Protein AF-A0A1F9FXD1-F1 (afdb_monomer_lite)

Structure (mmCIF, N/CA/C/O backbone):
data_AF-A0A1F9FXD1-F1
#
_entry.id   AF-A0A1F9FXD1-F1
#
loop_
_atom_site.group_PDB
_atom_site.id
_atom_site.type_symbol
_atom_site.label_atom_id
_atom_site.label_alt_id
_atom_site.label_comp_id
_atom_site.label_asym_id
_atom_site.label_entity_id
_atom_site.label_seq_id
_atom_site.pdbx_PDB_ins_code
_atom_site.Cartn_x
_atom_site.Cartn_y
_atom_site.Cartn_z
_atom_site.occupancy
_atom_site.B_iso_or_equiv
_atom_site.auth_seq_id
_atom_site.auth_comp_id
_atom_site.auth_asym_id
_atom_site.auth_atom_id
_atom_site.pdbx_PDB_model_num
ATOM 1 N N . MET A 1 1 ? 12.705 -9.713 20.886 1.00 43.03 1 MET A N 1
ATOM 2 C CA . MET A 1 1 ? 11.268 -9.385 20.950 1.00 43.03 1 MET A CA 1
ATOM 3 C C . MET A 1 1 ? 10.901 -8.892 19.561 1.00 43.03 1 MET A C 1
ATOM 5 O O . MET A 1 1 ? 11.159 -7.738 19.259 1.00 43.03 1 MET A O 1
ATOM 9 N N . GLU A 1 2 ? 10.482 -9.794 18.669 1.00 47.91 2 GLU A N 1
ATOM 10 C CA . GLU A 1 2 ? 10.056 -9.406 17.318 1.00 47.91 2 GLU A CA 1
ATOM 11 C C . GLU A 1 2 ? 8.769 -8.592 17.453 1.00 47.91 2 GLU A C 1
ATOM 13 O O . GLU A 1 2 ? 7.762 -9.088 17.966 1.00 47.91 2 GLU A O 1
ATOM 18 N N . ALA A 1 3 ? 8.822 -7.314 17.080 1.00 55.19 3 ALA A N 1
ATOM 19 C CA . ALA A 1 3 ? 7.629 -6.492 16.986 1.00 55.19 3 ALA A CA 1
ATOM 20 C C . ALA A 1 3 ? 6.741 -7.122 15.910 1.00 55.19 3 ALA A C 1
ATOM 22 O O . ALA A 1 3 ? 7.115 -7.152 14.740 1.00 55.19 3 ALA A O 1
ATOM 23 N N . ARG A 1 4 ? 5.593 -7.684 16.305 1.00 62.34 4 ARG A N 1
ATOM 24 C CA . ARG A 1 4 ? 4.589 -8.131 15.337 1.00 62.34 4 ARG A CA 1
ATOM 25 C C . ARG A 1 4 ? 4.193 -6.916 14.508 1.00 62.34 4 ARG A C 1
ATOM 27 O O . ARG A 1 4 ? 3.606 -5.981 15.049 1.00 62.34 4 ARG A O 1
ATOM 34 N N . MET A 1 5 ? 4.554 -6.932 13.231 1.00 68.00 5 MET A N 1
ATOM 35 C CA . MET A 1 5 ? 4.120 -5.916 12.283 1.00 68.00 5 MET A CA 1
ATOM 36 C C . MET A 1 5 ? 2.596 -5.978 12.185 1.00 68.00 5 MET A C 1
ATOM 38 O O . MET A 1 5 ? 2.008 -7.061 12.154 1.00 68.00 5 MET A O 1
ATOM 42 N N . THR A 1 6 ? 1.948 -4.818 12.241 1.00 85.56 6 THR A N 1
ATOM 43 C CA . THR A 1 6 ? 0.498 -4.708 12.069 1.00 85.56 6 THR A CA 1
ATOM 44 C C . THR A 1 6 ? 0.175 -4.574 10.584 1.00 85.56 6 THR A C 1
ATOM 46 O O . THR A 1 6 ? 0.999 -4.084 9.810 1.00 85.56 6 THR A O 1
ATOM 49 N N . THR A 1 7 ? -1.047 -4.937 10.182 1.00 88.56 7 THR A N 1
ATOM 50 C CA . THR A 1 7 ? -1.542 -4.717 8.811 1.00 88.56 7 THR A CA 1
ATOM 51 C C . THR A 1 7 ? -1.359 -3.260 8.369 1.00 88.56 7 THR A C 1
ATOM 53 O O . THR A 1 7 ? -1.027 -3.000 7.216 1.00 88.56 7 THR A O 1
ATOM 56 N N . PHE A 1 8 ? -1.537 -2.307 9.291 1.00 85.88 8 PHE A N 1
ATOM 57 C CA . PHE A 1 8 ? -1.298 -0.886 9.051 1.00 85.88 8 PHE A CA 1
ATOM 58 C C . PHE A 1 8 ? 0.159 -0.586 8.673 1.00 85.88 8 PHE A C 1
ATOM 60 O O . PHE A 1 8 ? 0.400 0.050 7.648 1.00 85.88 8 PHE A O 1
ATOM 67 N N . SER A 1 9 ? 1.135 -1.078 9.444 1.00 90.00 9 SER A N 1
ATOM 68 C CA . SER A 1 9 ? 2.557 -0.902 9.120 1.00 90.00 9 SER A CA 1
ATOM 69 C C . SER A 1 9 ? 2.925 -1.563 7.790 1.00 90.00 9 SER A C 1
ATOM 71 O O . SER A 1 9 ? 3.593 -0.940 6.970 1.00 90.00 9 SER A O 1
ATOM 73 N N . GLU A 1 10 ? 2.423 -2.773 7.529 1.00 91.50 10 GLU A N 1
ATOM 74 C CA . GLU A 1 10 ? 2.648 -3.470 6.256 1.00 91.50 10 GLU A CA 1
ATOM 75 C C . GLU A 1 10 ? 2.082 -2.699 5.053 1.00 91.50 10 GLU A C 1
ATOM 77 O O . GLU A 1 10 ? 2.695 -2.682 3.983 1.00 91.50 10 GLU A O 1
ATOM 82 N N . TYR A 1 11 ? 0.919 -2.056 5.214 1.00 91.94 11 TYR A N 1
ATOM 83 C CA . TYR A 1 11 ? 0.314 -1.221 4.176 1.00 91.94 11 TYR A CA 1
ATOM 84 C C . TYR A 1 11 ? 1.169 0.016 3.882 1.00 91.94 11 TYR A C 1
ATOM 86 O O . TYR A 1 11 ? 1.457 0.301 2.718 1.00 91.94 11 TYR A O 1
ATOM 94 N N . LEU A 1 12 ? 1.606 0.731 4.925 1.00 89.81 12 LEU A N 1
ATOM 95 C CA . LEU A 1 12 ? 2.438 1.926 4.766 1.00 89.81 12 LEU A CA 1
ATOM 96 C C . LEU A 1 12 ? 3.797 1.603 4.140 1.00 89.81 12 LEU A C 1
ATOM 98 O O . LEU A 1 12 ? 4.268 2.346 3.281 1.00 89.81 12 LEU A O 1
ATOM 102 N N . GLU A 1 13 ? 4.410 0.483 4.515 1.00 91.69 13 GLU A N 1
ATOM 103 C CA . GLU A 1 13 ? 5.666 0.040 3.912 1.00 91.69 13 GLU A CA 1
ATOM 104 C C . GLU A 1 13 ? 5.503 -0.317 2.435 1.00 91.69 13 GLU A C 1
ATOM 106 O O . GLU A 1 13 ? 6.313 0.121 1.619 1.00 91.69 13 GLU A O 1
ATOM 111 N N . ALA A 1 14 ? 4.440 -1.045 2.074 1.00 92.00 14 ALA A N 1
ATOM 112 C CA . ALA A 1 14 ? 4.156 -1.372 0.680 1.00 92.00 14 ALA A CA 1
ATOM 113 C C . ALA A 1 14 ? 3.914 -0.109 -0.169 1.00 92.00 14 ALA A C 1
ATOM 115 O O . ALA A 1 14 ? 4.390 -0.044 -1.302 1.00 92.00 14 ALA A O 1
ATOM 116 N N . GLN A 1 15 ? 3.234 0.907 0.380 1.00 91.00 15 GLN A N 1
ATOM 117 C CA . GLN A 1 15 ? 3.071 2.207 -0.282 1.00 91.00 15 GLN A CA 1
ATOM 118 C C . GLN A 1 15 ? 4.408 2.943 -0.443 1.00 91.00 15 GLN A C 1
ATOM 120 O O . GLN A 1 15 ? 4.742 3.408 -1.533 1.00 91.00 15 GLN A O 1
ATOM 125 N N . ALA A 1 16 ? 5.209 3.025 0.622 1.00 90.25 16 ALA A N 1
ATOM 126 C CA . ALA A 1 16 ? 6.502 3.703 0.582 1.00 90.25 16 ALA A CA 1
ATOM 127 C C . ALA A 1 16 ? 7.476 3.033 -0.404 1.00 90.25 16 ALA A C 1
ATOM 129 O O . ALA A 1 16 ? 8.250 3.712 -1.082 1.00 90.25 16 ALA A O 1
ATOM 130 N N . GLU A 1 17 ? 7.431 1.704 -0.499 1.00 93.44 17 GLU A N 1
ATOM 131 C CA . GLU A 1 17 ? 8.237 0.916 -1.426 1.00 93.44 17 GLU A CA 1
ATOM 132 C C . GLU A 1 17 ? 7.903 1.246 -2.887 1.00 93.44 17 GLU A C 1
ATOM 134 O O . GLU A 1 17 ? 8.808 1.605 -3.645 1.00 93.44 17 GLU A O 1
ATOM 139 N N . ILE A 1 18 ? 6.621 1.229 -3.275 1.00 90.56 18 ILE A N 1
ATOM 140 C CA . ILE A 1 18 ? 6.232 1.540 -4.659 1.00 90.56 18 ILE A CA 1
ATOM 141 C C . ILE A 1 18 ? 6.438 3.017 -5.011 1.00 90.56 18 ILE A C 1
ATOM 143 O O . ILE A 1 18 ? 6.904 3.323 -6.109 1.00 90.56 18 ILE A O 1
ATOM 147 N N . MET A 1 19 ? 6.188 3.946 -4.080 1.00 89.38 19 MET A N 1
ATOM 148 C CA . MET A 1 19 ? 6.500 5.367 -4.286 1.00 89.38 19 MET A CA 1
ATOM 149 C C . MET A 1 19 ? 7.998 5.583 -4.529 1.00 89.38 19 MET A C 1
ATOM 151 O O . MET A 1 19 ? 8.373 6.345 -5.421 1.00 89.38 19 MET A O 1
ATOM 155 N N . ARG A 1 20 ? 8.861 4.874 -3.788 1.00 87.62 20 ARG A N 1
ATOM 156 C CA . ARG A 1 20 ? 10.314 4.917 -3.987 1.00 87.62 20 ARG A CA 1
ATOM 157 C C . ARG A 1 20 ? 10.707 4.380 -5.364 1.00 87.62 20 ARG A C 1
ATOM 159 O O . ARG A 1 20 ? 11.473 5.039 -6.062 1.00 87.62 20 ARG A O 1
ATOM 166 N N . LEU A 1 21 ? 10.194 3.215 -5.765 1.00 87.69 21 LEU A N 1
ATOM 167 C CA . LEU A 1 21 ? 10.498 2.626 -7.077 1.00 87.69 21 LEU A CA 1
ATOM 168 C C . LEU A 1 21 ? 10.078 3.553 -8.223 1.00 87.69 21 LEU A C 1
ATOM 170 O O . LEU A 1 21 ? 10.851 3.755 -9.160 1.00 87.69 21 LEU A O 1
ATOM 174 N N . ARG A 1 22 ? 8.898 4.175 -8.114 1.00 87.31 22 ARG A N 1
ATOM 175 C CA . ARG A 1 22 ? 8.407 5.168 -9.078 1.00 87.31 22 ARG A CA 1
ATOM 176 C C . ARG A 1 22 ? 9.295 6.406 -9.141 1.00 87.31 22 ARG A C 1
ATOM 178 O O . ARG A 1 22 ? 9.660 6.825 -10.234 1.00 87.31 22 ARG A O 1
ATOM 185 N N . ALA A 1 23 ? 9.700 6.951 -7.992 1.00 85.75 23 ALA A N 1
ATOM 186 C CA . ALA A 1 23 ? 10.566 8.130 -7.929 1.00 85.75 23 ALA A CA 1
ATOM 187 C C . ALA A 1 23 ? 11.929 7.916 -8.612 1.00 85.75 23 ALA A C 1
ATOM 189 O O . ALA A 1 23 ? 12.487 8.853 -9.179 1.00 85.75 23 ALA A O 1
ATOM 190 N N . PHE A 1 24 ? 12.452 6.687 -8.592 1.00 89.19 24 PHE A N 1
ATOM 191 C CA . PHE A 1 24 ? 13.706 6.333 -9.262 1.00 89.19 24 PHE A CA 1
ATOM 192 C C . PHE A 1 24 ? 13.527 5.784 -10.687 1.00 89.19 24 PHE A C 1
ATOM 194 O O . PHE A 1 24 ? 14.520 5.423 -11.316 1.00 89.19 24 PHE A O 1
ATOM 201 N N . GLY A 1 25 ? 12.295 5.699 -11.207 1.00 89.44 25 GLY A N 1
ATOM 202 C CA . GLY A 1 25 ? 12.023 5.108 -12.523 1.00 89.44 25 GLY A CA 1
ATOM 203 C C . GLY A 1 25 ? 12.369 3.616 -12.609 1.00 89.44 25 GLY A C 1
ATOM 204 O O . GLY A 1 25 ? 12.699 3.121 -13.682 1.00 89.44 25 GLY A O 1
ATOM 205 N N . LEU A 1 26 ? 12.342 2.914 -11.472 1.00 90.50 26 LEU A N 1
ATOM 206 C CA . LEU A 1 26 ? 12.681 1.492 -11.354 1.00 90.50 26 LEU A CA 1
ATOM 207 C C . LEU A 1 26 ? 11.447 0.585 -11.340 1.00 90.50 26 LEU A C 1
ATOM 209 O 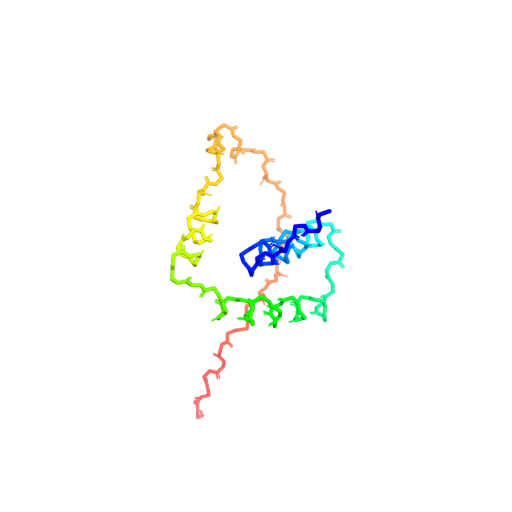O . LEU A 1 26 ? 11.599 -0.626 -11.435 1.00 90.50 26 LEU A O 1
ATOM 213 N N . ALA A 1 27 ? 10.248 1.154 -11.201 1.00 90.81 27 ALA A N 1
ATOM 214 C CA . ALA A 1 27 ? 9.009 0.391 -11.204 1.00 90.81 27 ALA A CA 1
ATOM 215 C C . ALA A 1 27 ? 8.675 -0.092 -12.623 1.00 90.81 27 ALA A C 1
ATOM 217 O O . ALA A 1 27 ? 8.382 0.706 -13.514 1.00 90.81 27 ALA A O 1
ATOM 218 N N . THR A 1 28 ? 8.702 -1.407 -12.832 1.00 94.50 28 THR A N 1
ATOM 219 C CA . THR A 1 28 ? 8.123 -2.031 -14.030 1.00 94.50 28 THR A CA 1
ATOM 220 C C . THR A 1 28 ? 6.604 -2.160 -13.895 1.00 94.50 28 THR A C 1
ATOM 222 O O . THR A 1 28 ? 6.092 -2.267 -12.784 1.00 94.50 28 THR A O 1
ATOM 225 N N . GLU A 1 29 ? 5.867 -2.238 -15.008 1.00 93.31 29 GLU A N 1
ATOM 226 C CA . GLU A 1 29 ? 4.403 -2.447 -14.983 1.00 93.31 29 GLU A CA 1
ATOM 227 C C . GLU A 1 29 ? 4.011 -3.692 -14.165 1.00 93.31 29 GLU A C 1
ATOM 229 O O . GLU A 1 29 ? 3.136 -3.635 -13.308 1.00 93.31 29 GLU A O 1
ATOM 234 N N . ALA A 1 30 ? 4.743 -4.799 -14.332 1.00 93.88 30 ALA A N 1
ATOM 235 C CA . ALA A 1 30 ? 4.509 -6.027 -13.571 1.00 93.88 30 ALA A CA 1
ATOM 236 C C . ALA A 1 30 ? 4.823 -5.894 -12.066 1.00 93.88 30 ALA A C 1
ATOM 238 O O . ALA A 1 30 ? 4.358 -6.696 -11.254 1.00 93.88 30 ALA A O 1
ATOM 239 N N . GLU A 1 31 ? 5.664 -4.942 -11.658 1.00 90.56 31 GLU A N 1
ATOM 240 C CA . GLU A 1 31 ? 5.842 -4.597 -10.245 1.00 90.56 31 GLU A CA 1
ATOM 241 C C . GLU A 1 31 ? 4.693 -3.733 -9.753 1.00 90.56 31 GLU A C 1
ATOM 243 O O . GLU A 1 31 ? 4.138 -4.044 -8.701 1.00 90.56 31 GLU A O 1
ATOM 248 N N . GLU A 1 32 ? 4.292 -2.719 -10.518 1.00 90.38 32 GLU A N 1
ATOM 249 C CA . GLU A 1 32 ? 3.158 -1.866 -10.164 1.00 90.38 32 GLU A CA 1
ATOM 250 C C . GLU A 1 32 ? 1.878 -2.678 -9.949 1.00 90.38 32 GLU A C 1
ATOM 252 O O . GLU A 1 32 ? 1.223 -2.497 -8.923 1.00 90.38 32 GLU A O 1
ATOM 257 N N . ASP A 1 33 ? 1.584 -3.635 -10.832 1.00 94.81 33 ASP A N 1
ATOM 258 C CA . ASP A 1 33 ? 0.428 -4.530 -10.708 1.00 94.81 33 ASP A CA 1
ATOM 259 C C . ASP A 1 33 ? 0.511 -5.389 -9.437 1.00 94.81 33 ASP A C 1
ATOM 261 O O . ASP A 1 33 ? -0.451 -5.508 -8.676 1.00 94.81 33 ASP A O 1
ATOM 265 N N . ARG A 1 34 ? 1.695 -5.941 -9.135 1.00 92.25 34 ARG A N 1
ATOM 266 C CA . ARG A 1 34 ? 1.906 -6.726 -7.906 1.00 92.25 34 ARG A CA 1
ATOM 267 C C . ARG A 1 34 ? 1.727 -5.880 -6.647 1.00 92.25 34 ARG A C 1
ATOM 269 O O . ARG A 1 34 ? 1.201 -6.387 -5.649 1.00 92.25 34 ARG A O 1
ATOM 276 N N . PHE A 1 35 ? 2.165 -4.621 -6.669 1.00 92.94 35 PHE A N 1
ATOM 277 C CA . PHE A 1 35 ? 1.939 -3.688 -5.568 1.00 92.94 35 PHE A CA 1
ATOM 278 C C . PHE A 1 35 ? 0.472 -3.288 -5.462 1.00 92.94 35 PHE A C 1
ATOM 280 O O . PHE A 1 35 ? -0.040 -3.280 -4.346 1.00 92.94 35 PHE A O 1
ATOM 287 N N . ALA A 1 36 ? -0.217 -3.036 -6.577 1.00 91.38 36 ALA A N 1
ATOM 288 C CA . ALA A 1 36 ? -1.645 -2.735 -6.592 1.00 91.38 36 ALA A CA 1
ATOM 289 C C . ALA A 1 36 ? -2.453 -3.870 -5.939 1.00 91.38 36 ALA A C 1
ATOM 291 O O . ALA A 1 36 ? -3.175 -3.627 -4.971 1.00 91.38 36 ALA A O 1
ATOM 292 N N . ASP A 1 37 ? -2.218 -5.117 -6.355 1.00 95.81 37 ASP A N 1
ATOM 293 C CA . ASP A 1 37 ? -2.847 -6.306 -5.769 1.00 95.81 37 ASP A CA 1
ATOM 294 C C . ASP A 1 37 ? -2.527 -6.464 -4.273 1.00 95.81 37 ASP A C 1
ATOM 296 O O . ASP A 1 37 ? -3.376 -6.837 -3.456 1.00 95.81 37 ASP A O 1
ATOM 300 N N . ARG A 1 38 ? -1.265 -6.232 -3.883 1.00 95.75 38 ARG A N 1
ATOM 301 C CA . ARG A 1 38 ? -0.835 -6.329 -2.479 1.00 95.75 38 ARG A CA 1
ATOM 302 C C . ARG A 1 38 ? -1.519 -5.263 -1.626 1.00 95.75 38 ARG A C 1
ATOM 304 O O . ARG A 1 38 ? -2.008 -5.594 -0.546 1.00 95.75 38 ARG A O 1
ATOM 311 N N . LEU A 1 39 ? -1.552 -4.024 -2.104 1.00 94.50 39 LEU A N 1
ATOM 312 C CA . LEU A 1 39 ? -2.159 -2.889 -1.421 1.00 94.50 39 LEU A CA 1
ATOM 313 C C . LEU A 1 39 ? -3.669 -3.058 -1.300 1.00 94.50 39 LEU A C 1
ATOM 315 O O . LEU A 1 39 ? -4.199 -2.837 -0.216 1.00 94.50 39 LEU A O 1
ATOM 319 N N . GLU A 1 40 ? -4.347 -3.543 -2.341 1.00 95.56 40 GLU A N 1
ATOM 320 C CA . GLU A 1 40 ? -5.776 -3.852 -2.284 1.00 95.56 40 GLU A CA 1
ATOM 321 C C . GLU A 1 40 ? -6.074 -4.910 -1.209 1.00 95.56 40 GLU A C 1
ATOM 323 O O . GLU A 1 40 ? -6.938 -4.717 -0.349 1.00 95.56 40 GLU A O 1
ATOM 328 N N . ARG A 1 41 ? -5.313 -6.013 -1.185 1.00 95.75 41 ARG A N 1
ATOM 329 C CA . ARG A 1 41 ? -5.485 -7.055 -0.158 1.00 95.75 41 ARG A CA 1
ATOM 330 C C . ARG A 1 41 ? -5.245 -6.534 1.257 1.00 95.75 41 ARG A C 1
ATOM 332 O O . ARG A 1 41 ? -5.9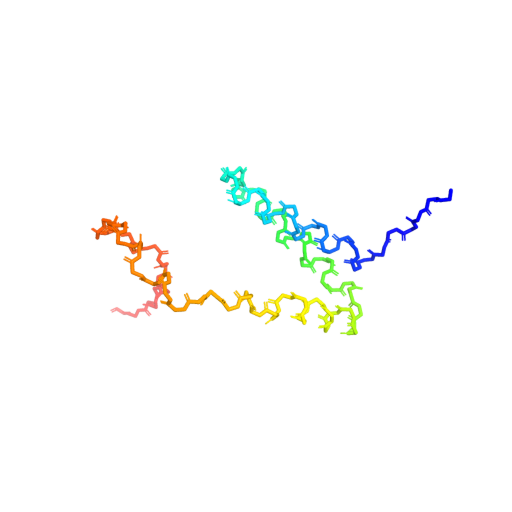30 -6.971 2.181 1.00 95.75 41 ARG A O 1
ATOM 339 N N . LEU A 1 42 ? -4.258 -5.659 1.446 1.00 93.56 42 LEU A N 1
ATOM 340 C CA . LEU A 1 42 ? -3.963 -5.060 2.749 1.00 93.56 42 LEU A CA 1
ATOM 341 C C . LEU A 1 42 ? -5.046 -4.055 3.155 1.00 93.56 42 LEU A C 1
ATOM 343 O O . LEU A 1 42 ? -5.507 -4.109 4.292 1.00 93.56 42 LEU A O 1
ATOM 347 N N . TRP A 1 43 ? -5.526 -3.229 2.224 1.00 93.44 43 TRP A N 1
ATOM 348 C CA . TRP A 1 43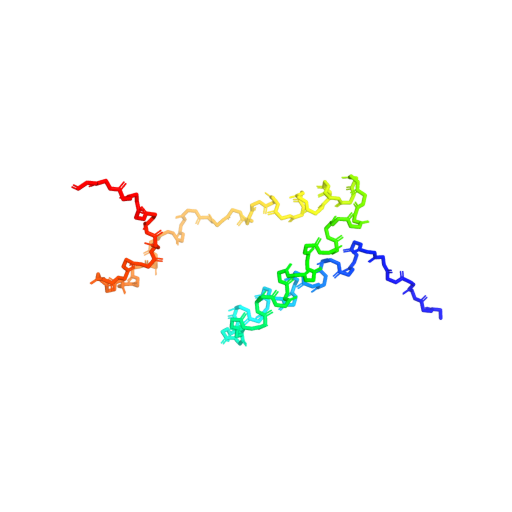 ? -6.594 -2.253 2.447 1.00 93.44 43 TRP A CA 1
ATOM 349 C C . TRP A 1 43 ? -7.846 -2.896 3.046 1.00 93.44 43 TRP A C 1
ATOM 351 O O . TRP A 1 43 ? -8.381 -2.428 4.055 1.00 93.44 43 TRP A O 1
ATOM 361 N N . TRP A 1 44 ? -8.274 -4.033 2.491 1.00 94.31 44 TRP A N 1
ATOM 362 C CA . TRP A 1 44 ? -9.450 -4.749 2.987 1.00 94.31 44 TRP A CA 1
ATOM 363 C C . TRP A 1 44 ? -9.259 -5.399 4.362 1.00 94.31 44 TRP A C 1
ATOM 365 O O . TRP A 1 44 ? -10.249 -5.657 5.047 1.00 94.31 44 TRP A O 1
ATOM 375 N N . LYS A 1 45 ? -8.013 -5.611 4.799 1.00 94.50 45 LYS A N 1
ATOM 376 C CA . LYS A 1 45 ? -7.678 -6.104 6.143 1.00 94.50 45 LYS A CA 1
ATOM 377 C C . LYS A 1 45 ? -7.553 -4.992 7.186 1.00 94.50 45 LYS A C 1
ATOM 379 O O . LYS A 1 45 ? -7.588 -5.302 8.374 1.00 94.50 45 LYS A O 1
ATOM 384 N N . LEU A 1 46 ? -7.394 -3.735 6.766 1.00 89.31 46 LEU A N 1
ATOM 385 C CA . LEU A 1 46 ? -7.403 -2.593 7.678 1.00 89.31 46 LEU A CA 1
ATOM 386 C C . LEU A 1 46 ? -8.792 -2.426 8.302 1.00 89.31 46 LEU A C 1
ATOM 388 O O . LEU A 1 46 ? -9.817 -2.562 7.620 1.00 89.31 46 LEU A O 1
ATOM 392 N N . SER A 1 47 ? -8.809 -2.083 9.586 1.00 92.62 47 SER A N 1
ATOM 393 C CA . SER A 1 47 ? -9.997 -1.586 10.276 1.00 92.62 47 SER A CA 1
ATOM 394 C C . SER A 1 47 ? -10.431 -0.220 9.729 1.00 92.62 47 SER A C 1
ATOM 396 O O . SER A 1 47 ? -9.675 0.470 9.046 1.00 92.62 47 SER A O 1
ATOM 398 N N . VAL A 1 48 ? -11.658 0.196 10.049 1.00 91.50 48 VAL A N 1
ATOM 399 C CA . VAL A 1 48 ? -12.185 1.512 9.646 1.00 91.50 48 VAL A CA 1
ATOM 400 C C . VAL A 1 48 ? -11.309 2.652 10.179 1.00 91.50 48 VAL A C 1
ATOM 402 O O . VAL A 1 48 ? -11.014 3.588 9.443 1.00 91.50 48 VAL A O 1
ATOM 405 N N . GLU A 1 49 ? -10.841 2.551 11.426 1.00 93.19 49 GLU A N 1
ATOM 406 C CA . GLU A 1 49 ? -9.954 3.549 12.039 1.00 93.19 49 GLU A CA 1
ATOM 407 C C . GLU A 1 49 ? -8.585 3.606 11.351 1.00 93.19 49 GLU A C 1
ATOM 409 O O . GLU A 1 49 ? -8.051 4.685 11.111 1.00 93.19 49 GLU A O 1
ATOM 414 N N . GLU A 1 50 ? -8.013 2.454 10.997 1.00 90.81 50 GLU A N 1
ATOM 415 C CA . GLU A 1 50 ? -6.739 2.400 10.275 1.00 90.81 50 GLU A CA 1
ATOM 416 C C . GLU A 1 50 ? -6.863 2.959 8.855 1.00 90.81 50 GLU A C 1
ATOM 418 O O . GLU A 1 50 ? -5.966 3.672 8.416 1.00 90.81 50 GLU A O 1
ATOM 423 N N . ARG A 1 51 ? -7.973 2.694 8.152 1.00 91.12 51 ARG A N 1
ATOM 424 C CA . ARG A 1 51 ? -8.239 3.304 6.838 1.00 91.12 51 ARG A CA 1
ATOM 425 C C . ARG A 1 51 ? -8.347 4.819 6.938 1.00 91.12 51 ARG A C 1
ATOM 427 O O . ARG A 1 51 ? -7.707 5.500 6.149 1.00 91.12 51 ARG A O 1
ATOM 434 N N . ALA A 1 52 ? -9.059 5.335 7.941 1.00 88.62 52 ALA A N 1
ATOM 435 C CA . ALA A 1 52 ? -9.148 6.774 8.182 1.00 88.62 52 ALA A CA 1
ATOM 436 C C . ALA A 1 52 ? -7.768 7.400 8.452 1.00 88.62 52 ALA A C 1
ATOM 438 O O . ALA A 1 52 ? -7.461 8.455 7.911 1.00 88.62 52 ALA A O 1
ATOM 439 N N . ARG A 1 53 ? -6.899 6.724 9.217 1.00 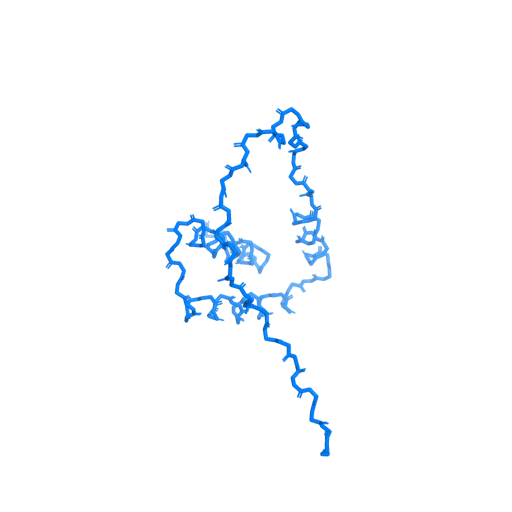86.38 53 ARG A N 1
ATOM 440 C CA . ARG A 1 53 ? -5.513 7.176 9.440 1.00 86.38 53 ARG A CA 1
ATOM 441 C C . ARG A 1 53 ? -4.665 7.148 8.173 1.00 86.38 53 ARG A C 1
ATOM 443 O O . ARG A 1 53 ? -3.839 8.031 7.989 1.00 86.38 53 ARG A O 1
ATOM 450 N N . VAL A 1 54 ? -4.832 6.135 7.320 1.00 85.56 54 VAL A N 1
ATOM 451 C CA . VAL A 1 54 ? -4.168 6.085 6.009 1.00 85.56 54 VAL A CA 1
ATOM 452 C C . VAL A 1 54 ? -4.644 7.246 5.137 1.00 85.56 54 VAL A C 1
ATOM 454 O O . VAL A 1 54 ? -3.823 7.939 4.548 1.00 85.56 54 VAL A O 1
ATOM 457 N N . GLU A 1 55 ? -5.955 7.471 5.066 1.00 88.12 55 GLU A N 1
ATOM 458 C CA . GLU A 1 55 ? -6.537 8.582 4.313 1.00 88.12 55 GLU A CA 1
ATOM 459 C C . GLU A 1 55 ? -6.022 9.925 4.827 1.00 88.12 55 GLU A C 1
ATOM 461 O O . GLU A 1 55 ? -5.576 10.722 4.018 1.00 88.12 55 GLU A O 1
ATOM 466 N N . GLU A 1 56 ? -5.990 10.152 6.141 1.00 85.06 56 GLU A N 1
ATOM 467 C CA . GLU A 1 56 ? -5.420 11.361 6.752 1.00 85.06 56 GLU A CA 1
ATOM 468 C C . GLU A 1 56 ? -3.931 11.526 6.409 1.00 85.06 56 GLU A C 1
ATOM 470 O O . GLU A 1 56 ? -3.523 12.589 5.944 1.00 85.06 56 GLU A O 1
ATOM 475 N N . PHE A 1 57 ? -3.142 10.453 6.532 1.00 79.25 57 PHE A N 1
ATOM 476 C CA . PHE A 1 57 ? -1.707 10.452 6.234 1.00 79.25 57 PHE A CA 1
ATOM 477 C C . PHE A 1 57 ? -1.392 10.840 4.781 1.00 79.25 57 PHE A C 1
ATOM 479 O O . PHE A 1 57 ? -0.401 11.519 4.530 1.00 79.25 57 PHE A O 1
ATOM 486 N N . PHE A 1 58 ? -2.222 10.418 3.821 1.00 73.06 58 PHE A N 1
ATOM 487 C CA . PHE A 1 58 ? -2.048 10.751 2.400 1.00 73.06 58 PHE A CA 1
ATOM 488 C C . PHE A 1 58 ? -2.859 11.975 1.944 1.00 73.06 58 PHE A C 1
ATOM 490 O O . PHE A 1 58 ? -2.615 12.483 0.849 1.00 73.06 58 PHE A O 1
ATOM 497 N N . ALA A 1 59 ? -3.820 12.444 2.743 1.00 71.75 59 ALA A N 1
ATOM 498 C CA . ALA A 1 59 ? -4.609 13.641 2.466 1.00 71.75 59 ALA A CA 1
ATOM 499 C C . ALA A 1 59 ? -3.931 14.922 2.950 1.00 71.75 59 ALA A C 1
ATOM 501 O O . ALA A 1 59 ? -4.346 15.988 2.499 1.00 71.75 59 ALA A O 1
ATOM 502 N N . GLU A 1 60 ? -2.922 14.847 3.830 1.00 58.78 60 GLU A N 1
ATOM 503 C CA . GLU A 1 60 ? -2.082 16.000 4.153 1.00 58.78 60 GLU A CA 1
ATOM 504 C C . GLU A 1 60 ? -1.435 16.524 2.859 1.00 58.78 60 GLU A C 1
ATOM 506 O O . GLU A 1 60 ? -0.541 15.882 2.299 1.00 58.78 60 GLU A O 1
ATOM 511 N N . PRO A 1 61 ? -1.899 17.675 2.335 1.00 51.19 61 PRO A N 1
ATOM 512 C CA . PRO A 1 61 ? -1.325 18.231 1.133 1.00 51.19 61 PRO A CA 1
ATOM 513 C C . PRO A 1 61 ? 0.085 18.685 1.483 1.00 51.19 61 PRO A C 1
ATOM 515 O O . PRO A 1 61 ? 0.286 19.334 2.513 1.00 51.19 61 PRO A O 1
ATOM 518 N N . GLU A 1 62 ? 1.033 18.331 0.615 1.00 52.12 62 GLU A N 1
ATOM 519 C CA . GLU A 1 62 ? 2.395 18.852 0.588 1.00 52.12 62 GLU A CA 1
ATOM 520 C C . GLU A 1 62 ? 2.458 20.240 1.227 1.00 52.12 62 GLU A C 1
ATOM 522 O O . GLU A 1 62 ? 1.835 21.196 0.7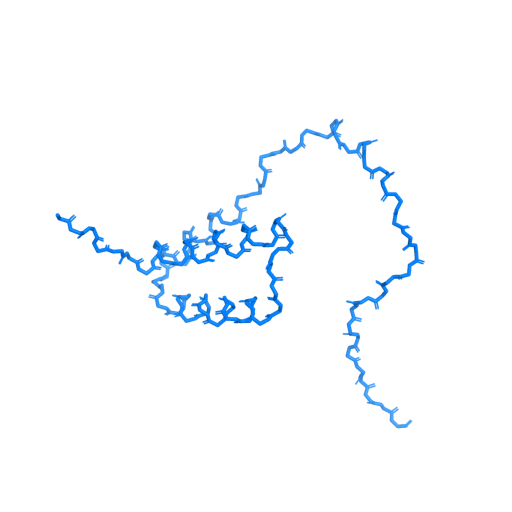55 1.00 52.12 62 GLU A O 1
ATOM 527 N N . MET A 1 63 ? 3.179 20.302 2.349 1.00 42.59 63 MET A N 1
ATOM 528 C CA . MET A 1 63 ? 3.831 21.482 2.899 1.00 42.59 63 MET A CA 1
ATOM 529 C C . MET A 1 63 ? 3.849 22.608 1.860 1.00 42.59 63 MET A C 1
ATOM 531 O O . MET A 1 63 ? 4.611 22.515 0.902 1.00 42.59 63 MET A O 1
ATOM 535 N N . LYS A 1 64 ? 2.952 23.598 2.019 1.00 40.75 64 LYS A N 1
ATOM 536 C CA . LYS A 1 64 ? 2.736 24.722 1.093 1.00 40.75 64 LYS A CA 1
ATOM 537 C C . LYS A 1 64 ? 4.033 25.079 0.374 1.00 40.75 64 LYS A C 1
ATOM 539 O O . LYS A 1 64 ? 4.886 25.740 0.967 1.00 40.75 64 LYS A O 1
ATOM 544 N N . VAL A 1 65 ? 4.176 24.654 -0.881 1.00 42.44 65 VAL A N 1
ATOM 545 C CA . VAL A 1 65 ? 5.223 25.186 -1.748 1.00 42.44 65 VAL A CA 1
ATOM 546 C C . VAL A 1 65 ? 4.930 26.683 -1.821 1.00 42.44 65 VAL A C 1
ATOM 548 O O . VAL A 1 65 ? 3.827 27.050 -2.235 1.00 42.44 65 VAL A O 1
ATOM 551 N N . PRO A 1 66 ? 5.822 27.560 -1.333 1.00 41.44 66 PRO A N 1
ATOM 552 C CA . PRO A 1 66 ? 5.595 28.991 -1.433 1.00 41.44 66 PRO A CA 1
ATOM 553 C C . PRO A 1 66 ? 5.370 29.341 -2.907 1.00 41.44 66 PRO A C 1
ATOM 555 O O . PRO A 1 66 ? 6.129 28.887 -3.764 1.00 41.44 66 PRO A O 1
ATOM 558 N N . ASP A 1 67 ? 4.351 30.154 -3.203 1.00 51.19 67 ASP A N 1
ATOM 559 C CA . ASP A 1 67 ? 3.986 30.566 -4.572 1.00 51.19 67 ASP A CA 1
ATOM 560 C C . ASP A 1 67 ? 5.164 31.166 -5.373 1.00 51.19 67 ASP A C 1
ATOM 562 O O . ASP A 1 67 ? 5.117 31.250 -6.597 1.00 51.19 67 ASP A O 1
ATOM 566 N N . THR A 1 68 ? 6.262 31.527 -4.706 1.00 48.66 68 THR A N 1
ATOM 567 C CA . THR A 1 68 ? 7.522 31.991 -5.298 1.00 48.66 68 THR A CA 1
ATOM 568 C C . THR A 1 68 ? 8.298 30.950 -6.116 1.00 48.66 68 THR A C 1
ATOM 570 O O . THR A 1 68 ? 9.278 31.325 -6.753 1.00 48.66 68 THR A O 1
ATOM 573 N N . VAL A 1 69 ? 7.891 29.674 -6.152 1.00 43.19 69 VAL A N 1
ATOM 574 C CA . VAL A 1 69 ? 8.531 28.626 -6.985 1.00 43.19 69 VAL A CA 1
ATOM 575 C C . VAL A 1 69 ? 7.618 28.163 -8.131 1.00 43.19 69 VAL A C 1
ATOM 577 O O . VAL A 1 69 ? 7.816 27.102 -8.713 1.00 43.19 69 VAL A O 1
ATOM 580 N N . ARG A 1 70 ? 6.602 28.951 -8.504 1.00 45.34 70 ARG A N 1
ATOM 581 C CA . ARG A 1 70 ? 5.760 28.639 -9.672 1.00 45.34 70 ARG A CA 1
ATOM 582 C C . ARG A 1 70 ? 6.350 29.110 -11.012 1.00 45.34 70 ARG A C 1
ATOM 584 O O . ARG A 1 70 ? 5.849 28.702 -12.052 1.00 45.34 70 ARG A O 1
ATOM 591 N N . ASP A 1 71 ? 7.442 29.880 -10.987 1.00 45.22 71 ASP A N 1
ATOM 592 C CA . ASP A 1 71 ? 8.055 30.507 -12.174 1.00 45.22 71 ASP A CA 1
ATOM 593 C C . ASP A 1 71 ? 9.302 29.788 -12.740 1.00 45.22 71 ASP A C 1
ATOM 595 O O . ASP A 1 71 ? 9.920 30.290 -13.675 1.00 45.22 71 ASP A O 1
ATOM 599 N N . VAL A 1 72 ? 9.712 28.621 -12.215 1.00 50.28 72 VAL A N 1
ATOM 600 C CA . VAL A 1 72 ? 10.994 27.978 -12.617 1.00 50.28 72 VAL A CA 1
ATOM 601 C C . VAL A 1 72 ? 10.838 26.634 -13.344 1.00 50.28 72 VAL A C 1
ATOM 603 O O . VAL A 1 72 ? 11.832 26.017 -13.713 1.00 50.28 72 VAL A O 1
ATOM 606 N N . VAL A 1 73 ? 9.624 26.176 -13.655 1.00 41.19 73 VAL A N 1
ATOM 607 C CA . VAL A 1 73 ? 9.454 24.964 -14.482 1.00 41.19 73 VAL A CA 1
ATOM 608 C C . VAL A 1 73 ? 8.679 25.281 -15.752 1.00 41.19 73 VAL A C 1
ATOM 610 O O . VAL A 1 73 ? 7.588 24.776 -15.985 1.00 41.19 73 VAL A O 1
ATOM 613 N N . ASP A 1 74 ? 9.295 26.095 -16.606 1.00 44.41 74 ASP A N 1
ATOM 614 C CA . ASP A 1 74 ? 9.050 26.056 -18.048 1.00 44.41 74 ASP A CA 1
ATOM 615 C C . ASP A 1 74 ? 10.021 25.032 -18.669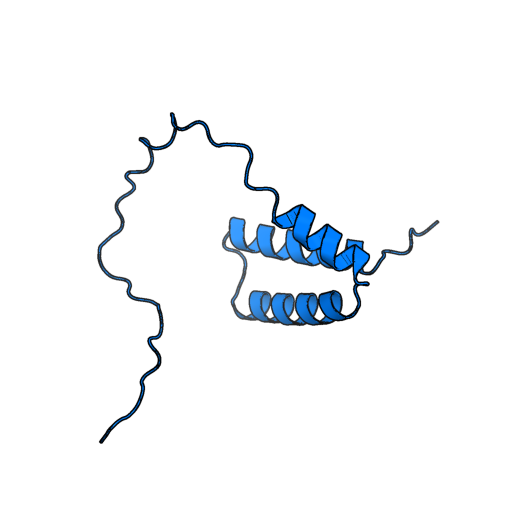 1.00 44.41 74 ASP A C 1
ATOM 617 O O . ASP A 1 74 ? 10.970 25.351 -19.384 1.00 44.41 74 ASP A O 1
ATOM 621 N N . LEU A 1 75 ? 9.850 23.758 -18.302 1.00 41.78 75 LEU A N 1
ATOM 622 C CA . LEU A 1 75 ? 10.493 22.645 -18.997 1.00 41.78 75 LEU A CA 1
ATOM 623 C C . LEU A 1 75 ? 9.518 22.145 -20.058 1.00 41.78 75 LEU A C 1
ATOM 625 O O . LEU A 1 75 ? 8.746 21.222 -19.821 1.00 41.78 75 LEU A O 1
ATOM 629 N N . THR A 1 76 ? 9.543 22.820 -21.209 1.00 41.59 76 THR A N 1
ATOM 630 C CA . THR A 1 76 ? 9.194 22.301 -22.545 1.00 41.59 76 THR A CA 1
ATOM 631 C C . THR A 1 76 ? 8.535 20.916 -22.553 1.00 41.59 76 THR A C 1
ATOM 633 O O . THR A 1 76 ? 9.194 19.886 -22.672 1.00 41.59 76 THR A O 1
ATOM 636 N N . VAL A 1 77 ? 7.203 20.896 -22.489 1.00 43.78 77 VAL A N 1
ATOM 637 C CA . VAL A 1 77 ? 6.403 19.741 -22.909 1.00 43.78 77 VAL A CA 1
ATOM 638 C C . VAL A 1 77 ? 6.437 19.718 -24.439 1.00 43.78 77 VAL A C 1
ATOM 640 O O . VAL A 1 77 ? 5.938 20.662 -25.055 1.00 43.78 77 VAL A O 1
ATOM 643 N N . PRO A 1 78 ? 6.980 18.686 -25.108 1.00 40.00 78 PRO A N 1
ATOM 644 C CA . PRO A 1 78 ? 6.714 18.515 -26.524 1.00 40.00 78 PRO A CA 1
ATOM 645 C C . PRO A 1 78 ? 5.232 18.165 -26.666 1.00 40.00 78 PRO A C 1
ATOM 647 O O . PRO A 1 78 ? 4.766 17.143 -26.154 1.00 40.00 78 PRO A O 1
ATOM 650 N N . GLU A 1 79 ? 4.475 19.022 -27.348 1.00 48.44 79 GLU A N 1
ATOM 651 C CA . GLU A 1 79 ? 3.115 18.727 -27.784 1.00 48.44 79 GLU A CA 1
ATOM 652 C C . GLU A 1 79 ? 3.108 17.414 -28.578 1.00 48.44 79 GLU A C 1
ATOM 654 O O . GLU A 1 79 ? 3.512 17.393 -29.740 1.00 48.44 79 GLU A O 1
ATOM 659 N N . ARG A 1 80 ? 2.682 16.320 -27.934 1.00 47.47 80 ARG A N 1
ATOM 660 C CA . ARG A 1 80 ? 1.988 15.131 -28.476 1.00 47.47 80 ARG A CA 1
ATOM 661 C C . ARG A 1 80 ? 2.272 13.914 -27.597 1.00 47.47 80 ARG A C 1
ATOM 663 O O . ARG A 1 80 ? 3.087 13.066 -27.935 1.00 47.47 80 ARG A O 1
ATOM 670 N N . SER A 1 81 ? 1.510 13.761 -26.519 1.00 41.75 81 SER A N 1
ATOM 671 C CA . SER A 1 81 ? 1.172 12.415 -26.049 1.00 41.75 81 SER A CA 1
ATOM 672 C C . SER A 1 81 ? -0.184 12.429 -25.359 1.00 41.75 81 SER A C 1
ATOM 674 O O . SER A 1 81 ? -0.329 12.579 -24.151 1.00 41.75 81 SER A O 1
ATOM 676 N N . SER A 1 82 ? -1.219 12.329 -26.189 1.00 51.66 82 SER A N 1
ATOM 677 C CA . SER A 1 82 ? -2.563 11.952 -25.767 1.00 51.66 82 SER A CA 1
ATOM 678 C C . SER A 1 82 ? -2.527 10.481 -25.339 1.00 51.66 82 SER A C 1
ATOM 680 O O . SER A 1 82 ? -2.864 9.603 -26.130 1.00 51.66 82 SER A O 1
ATOM 682 N N . ALA A 1 83 ? -2.119 10.208 -24.103 1.00 45.56 83 ALA A N 1
ATOM 683 C CA . ALA A 1 83 ? -2.157 8.872 -23.509 1.00 45.56 83 ALA A CA 1
ATOM 684 C C . ALA A 1 83 ? -3.210 8.795 -22.392 1.00 45.56 83 ALA A C 1
ATOM 686 O O . ALA A 1 83 ? -2.953 8.320 -21.296 1.00 45.56 83 ALA A O 1
ATOM 687 N N . PHE A 1 84 ? -4.426 9.260 -22.684 1.00 41.09 84 PHE A N 1
ATOM 688 C CA . PHE A 1 84 ? -5.620 8.775 -21.997 1.00 41.09 84 PHE A CA 1
ATOM 689 C C . PHE A 1 84 ? -6.411 7.930 -22.998 1.00 41.09 84 PHE A C 1
ATOM 691 O O . PHE A 1 84 ? -6.848 8.469 -24.023 1.00 41.09 84 PHE A O 1
ATOM 698 N N . PRO A 1 85 ? -6.631 6.629 -22.751 1.00 46.31 85 PRO A N 1
ATOM 699 C CA . PRO A 1 85 ? -7.554 5.860 -23.563 1.00 46.31 85 PRO A CA 1
ATOM 700 C C . PRO A 1 85 ? -8.970 6.396 -23.324 1.00 46.31 85 PRO A C 1
ATOM 702 O O . PRO A 1 85 ? -9.598 6.145 -22.297 1.00 46.31 85 PRO A O 1
ATOM 705 N N . ARG A 1 86 ? -9.494 7.164 -24.287 1.00 56.25 86 ARG A N 1
ATOM 706 C CA . ARG A 1 86 ? -10.922 7.491 -24.323 1.00 56.25 86 ARG A CA 1
ATOM 707 C C . ARG A 1 86 ? -11.684 6.190 -24.549 1.00 56.25 86 ARG A C 1
ATOM 709 O O . ARG A 1 86 ? -11.432 5.488 -25.528 1.00 56.25 86 ARG A O 1
ATOM 716 N N . ARG A 1 87 ? -12.639 5.894 -23.663 1.00 49.53 87 ARG A N 1
ATOM 717 C CA . ARG A 1 87 ? -13.681 4.881 -23.882 1.00 49.53 87 ARG A CA 1
ATOM 718 C C . ARG A 1 87 ? -14.239 5.068 -25.296 1.00 49.53 87 ARG A C 1
ATOM 720 O O . ARG A 1 87 ? -14.882 6.077 -25.577 1.00 49.53 87 ARG A O 1
ATOM 727 N N . ARG A 1 88 ? -13.999 4.104 -26.184 1.00 52.62 88 ARG A N 1
ATOM 728 C CA . ARG A 1 88 ? -14.672 4.038 -27.481 1.00 52.62 88 ARG A CA 1
ATOM 729 C C . ARG A 1 88 ? -16.097 3.560 -27.201 1.00 52.62 88 ARG A C 1
ATOM 731 O O . ARG A 1 88 ? -16.341 2.362 -27.111 1.00 52.62 88 ARG A O 1
ATOM 738 N N . GLN A 1 89 ? -17.025 4.489 -26.975 1.00 43.03 89 GLN A N 1
ATOM 739 C CA . GLN A 1 89 ? -18.438 4.169 -27.152 1.00 43.03 89 GLN A CA 1
ATOM 740 C C . GLN A 1 89 ? -18.639 3.876 -28.640 1.00 43.03 89 GLN A C 1
ATOM 742 O O . GLN A 1 89 ? -18.365 4.716 -29.494 1.00 43.03 89 GLN A O 1
ATOM 747 N N . ALA A 1 90 ? -19.027 2.639 -28.930 1.00 43.81 90 ALA A N 1
ATOM 748 C CA . ALA A 1 90 ? -19.509 2.228 -30.233 1.00 43.81 90 ALA A CA 1
ATOM 749 C C . ALA A 1 90 ? -20.896 2.839 -30.471 1.00 43.81 90 ALA A C 1
ATOM 751 O O . ALA A 1 90 ? -21.738 2.791 -29.575 1.00 43.81 90 ALA A O 1
ATOM 752 N N . ALA A 1 91 ? -21.143 3.358 -31.672 1.00 35.72 91 ALA A N 1
ATOM 753 C CA . ALA A 1 91 ? -22.489 3.552 -32.195 1.00 35.72 91 ALA A CA 1
ATOM 754 C C . ALA A 1 91 ? -22.453 3.582 -33.733 1.00 35.72 91 ALA A C 1
ATOM 756 O O . ALA A 1 91 ? -21.804 4.458 -34.295 1.00 35.72 91 ALA A O 1
ATOM 757 N N . ALA A 1 92 ? -23.138 2.581 -34.305 1.00 39.47 92 ALA A N 1
ATOM 758 C CA . ALA A 1 92 ? -23.719 2.423 -35.649 1.00 39.47 92 ALA A CA 1
ATOM 759 C C . ALA A 1 92 ? -22.914 2.865 -36.884 1.00 39.47 92 ALA A C 1
ATOM 761 O O . ALA A 1 92 ? -22.830 4.081 -37.156 1.00 39.47 92 ALA A O 1
#

pLDDT: mean 72.27, std 21.95, range [35.72, 95.81]

Radius of gyration: 18.99 Å; chains: 1; bounding box: 37×41×57 Å

Secondary structure (DSSP, 8-state):
------HHHHHHHHHHHHHHHHHTT---HHHHHHHHHHHHHHHHHS-HHHHHHHHHHHHS--S---GGGSSS------S----S--------

Foldseek 3Di:
DPDPDDLLNVLVVLVVVVVVCVVVVNDDPVNVVVSVVVNVVSCVVDDPVSNVVVCVVVVPPPDPPDPVPPPPPPPDDPPDDPPDPDPPDDDD

Sequence (92 aa):
MEARMTTFSEYLEAQAEIMRLRAFGLATEAEEDRFADRLERLWWKLSVEERARVEEFFAEPEMKVPDTVRDVVDLTVPERSSAFPRRRQAAA